Protein AF-A0A917Y8U4-F1 (afdb_monomer)

InterPro domains:
  IPR046275 Protein of unknown function DUF6308 [PF19827] (17-65)

Radius of gyration: 14.4 Å; Cα contacts (8 Å, |Δi|>4): 25; chains: 1; bounding box: 34×30×26 Å

pLDDT: mean 79.17, std 20.56, range [30.33, 98.06]

Foldseek 3Di:
DDPPPPPPPDDDDPPDDVVVVVVVVVCPPPPRPLQVVLVVVCVVVVHDPVQHSVNSVVVVVVVVVVVVCVVVVPPDD

Structure (mmCI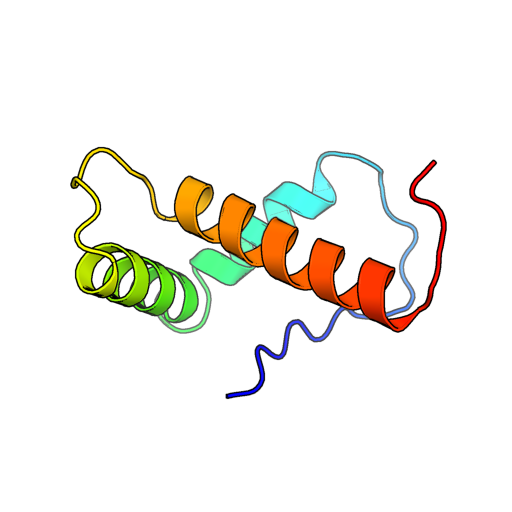F, N/CA/C/O backbone):
data_AF-A0A917Y8U4-F1
#
_entry.id   AF-A0A917Y8U4-F1
#
loop_
_atom_site.group_PDB
_atom_site.id
_atom_site.type_symbol
_atom_site.label_atom_id
_atom_site.label_alt_id
_atom_site.label_comp_id
_atom_site.label_asym_id
_atom_site.label_entity_id
_atom_site.label_seq_id
_atom_site.pdbx_PDB_ins_code
_atom_site.Cartn_x
_atom_site.Cartn_y
_atom_site.Cartn_z
_atom_site.occupancy
_atom_site.B_iso_or_equiv
_atom_site.auth_seq_id
_atom_site.auth_comp_id
_atom_site.auth_asym_id
_atom_site.auth_atom_id
_atom_site.pdbx_PDB_model_num
ATOM 1 N N . MET A 1 1 ? -2.590 -9.728 -12.491 1.00 30.33 1 MET A N 1
ATOM 2 C CA . MET A 1 1 ? -2.371 -8.279 -12.288 1.00 30.33 1 MET A CA 1
ATOM 3 C C . MET A 1 1 ? -0.872 -8.052 -12.173 1.00 30.33 1 MET A C 1
ATOM 5 O O . MET A 1 1 ? -0.246 -8.688 -11.338 1.00 30.33 1 MET A O 1
ATOM 9 N N . ARG A 1 2 ? -0.272 -7.268 -13.073 1.00 33.94 2 ARG A N 1
ATOM 10 C CA . ARG A 1 2 ? 1.175 -7.010 -13.115 1.00 33.94 2 ARG A CA 1
ATOM 11 C C . ARG A 1 2 ? 1.375 -5.554 -12.705 1.00 33.94 2 ARG A C 1
ATOM 13 O O . ARG A 1 2 ? 1.080 -4.674 -13.503 1.00 33.94 2 ARG A O 1
ATOM 20 N N . PHE A 1 3 ? 1.833 -5.309 -11.478 1.00 35.94 3 PHE A N 1
ATOM 21 C CA . PHE A 1 3 ? 2.280 -3.979 -11.056 1.00 35.94 3 PHE A CA 1
ATOM 22 C C . PHE A 1 3 ? 3.538 -3.637 -11.860 1.00 35.94 3 PHE A C 1
ATOM 24 O O . PHE A 1 3 ? 4.638 -4.103 -11.572 1.00 35.94 3 PHE A O 1
ATOM 31 N N . GLY A 1 4 ? 3.357 -2.909 -12.958 1.00 33.81 4 GLY A N 1
ATOM 32 C CA . GLY A 1 4 ? 4.428 -2.499 -13.853 1.00 33.81 4 GLY A CA 1
ATOM 33 C C . GLY A 1 4 ? 5.124 -1.243 -13.349 1.00 33.81 4 GLY A C 1
ATOM 34 O O . GLY A 1 4 ? 5.068 -0.223 -14.027 1.00 33.81 4 GLY A O 1
ATOM 35 N N . LEU A 1 5 ? 5.812 -1.306 -12.203 1.00 43.94 5 LEU A N 1
ATOM 36 C CA . LEU A 1 5 ? 6.838 -0.311 -11.893 1.00 43.94 5 LEU A CA 1
ATOM 37 C C . LEU A 1 5 ? 8.012 -0.576 -12.842 1.00 43.94 5 LEU A C 1
ATOM 39 O O . LEU A 1 5 ? 8.928 -1.343 -12.546 1.00 43.94 5 LEU A O 1
ATOM 43 N N . ARG A 1 6 ? 7.946 -0.015 -14.050 1.00 41.03 6 ARG A N 1
ATOM 44 C CA . ARG A 1 6 ? 9.035 -0.084 -15.021 1.00 41.03 6 ARG A CA 1
ATOM 45 C C . ARG A 1 6 ? 10.125 0.879 -14.548 1.00 41.03 6 ARG A C 1
ATOM 47 O O . ARG A 1 6 ? 10.223 1.999 -15.039 1.00 41.03 6 ARG A O 1
ATOM 54 N N . ALA A 1 7 ? 10.912 0.449 -13.561 1.00 45.41 7 ALA A N 1
ATOM 55 C CA . ALA A 1 7 ? 12.138 1.129 -13.176 1.00 45.41 7 ALA A CA 1
ATOM 56 C C . ALA A 1 7 ? 13.008 1.266 -14.433 1.00 45.41 7 ALA A C 1
ATOM 58 O O . ALA A 1 7 ? 13.351 0.271 -15.080 1.00 45.41 7 ALA A O 1
ATOM 59 N N . ARG A 1 8 ? 13.313 2.503 -14.830 1.00 42.69 8 ARG A N 1
ATOM 60 C CA . ARG A 1 8 ? 14.326 2.761 -15.851 1.00 42.69 8 ARG A CA 1
ATOM 61 C C . ARG A 1 8 ? 15.669 2.354 -15.250 1.00 42.69 8 ARG A C 1
ATOM 63 O O . ARG A 1 8 ? 16.231 3.072 -14.433 1.00 42.69 8 ARG A O 1
ATOM 70 N N . VAL A 1 9 ? 16.155 1.178 -15.632 1.00 45.72 9 VAL A N 1
ATOM 71 C CA . VAL A 1 9 ? 17.528 0.749 -15.357 1.00 45.72 9 VAL A CA 1
ATOM 72 C C . VAL A 1 9 ? 18.454 1.696 -16.123 1.00 45.72 9 VAL A C 1
ATOM 74 O O . VAL A 1 9 ? 18.452 1.663 -17.352 1.00 45.72 9 VAL A O 1
ATOM 77 N N . GLY A 1 10 ? 19.201 2.559 -15.419 1.00 44.12 10 GLY A N 1
ATOM 78 C CA . GLY A 1 10 ? 20.341 3.263 -16.025 1.00 44.12 10 GLY A CA 1
ATOM 79 C C . GLY A 1 10 ? 20.689 4.693 -15.587 1.00 44.12 10 GLY A C 1
ATOM 80 O O . GLY A 1 10 ? 21.504 5.294 -16.277 1.00 44.12 10 GLY A O 1
ATOM 81 N N . ALA A 1 11 ? 20.147 5.265 -14.506 1.00 46.03 11 ALA A N 1
ATOM 82 C CA . ALA A 1 11 ? 20.609 6.575 -14.011 1.00 46.03 11 ALA A CA 1
ATOM 83 C C . ALA A 1 11 ? 21.273 6.456 -12.625 1.00 46.03 11 ALA A C 1
ATOM 85 O O . ALA A 1 11 ? 20.775 5.685 -11.799 1.00 46.03 11 ALA A O 1
ATOM 86 N N . PRO A 1 12 ? 22.380 7.181 -12.356 1.00 44.94 12 PRO A N 1
ATOM 87 C CA . PRO A 1 12 ? 23.004 7.205 -11.038 1.00 44.94 12 PRO A CA 1
ATOM 88 C C . PRO A 1 12 ? 22.006 7.769 -10.022 1.00 44.94 12 PRO A C 1
ATOM 90 O O . PRO A 1 12 ? 21.501 8.880 -10.174 1.00 44.94 12 PRO A O 1
ATOM 93 N N . VAL A 1 13 ? 21.678 6.951 -9.024 1.00 57.28 13 VAL A N 1
ATOM 94 C CA . VAL A 1 13 ? 20.691 7.255 -7.987 1.00 57.28 13 VAL A CA 1
ATOM 95 C C . VAL A 1 13 ? 21.344 8.183 -6.967 1.00 57.28 13 VAL A C 1
ATOM 97 O O . VAL A 1 13 ? 22.325 7.798 -6.339 1.00 57.28 13 VAL A O 1
ATOM 100 N N . ASP A 1 14 ? 20.811 9.389 -6.798 1.00 55.75 14 ASP A N 1
ATOM 101 C CA . ASP A 1 14 ? 21.098 10.235 -5.637 1.00 55.75 14 ASP A CA 1
ATOM 102 C C . ASP A 1 14 ? 20.269 9.712 -4.440 1.00 55.75 14 ASP A C 1
ATOM 104 O O . ASP A 1 14 ? 19.035 9.654 -4.485 1.00 55.75 14 ASP A O 1
ATOM 108 N N . LEU A 1 15 ? 20.955 9.198 -3.414 1.00 57.25 15 LEU A N 1
ATOM 109 C CA . LEU A 1 15 ? 20.545 8.038 -2.595 1.00 57.25 15 LEU A CA 1
ATOM 110 C C . LEU A 1 15 ? 19.551 8.313 -1.444 1.00 57.25 15 LEU A C 1
ATOM 112 O O . LEU A 1 15 ? 19.579 7.629 -0.423 1.00 57.25 15 LEU A O 1
ATOM 116 N N . GLY A 1 16 ? 18.612 9.248 -1.588 1.00 56.59 16 GLY A N 1
ATOM 117 C CA . GLY A 1 16 ? 17.541 9.360 -0.584 1.00 56.59 16 GLY A CA 1
ATOM 118 C C . GLY A 1 16 ? 16.312 10.150 -1.004 1.00 56.59 16 GLY A C 1
ATOM 119 O O . GLY A 1 16 ? 15.190 9.725 -0.736 1.00 56.59 16 GLY A O 1
ATOM 120 N N . GLY A 1 17 ? 16.500 11.276 -1.694 1.00 62.22 17 GLY A N 1
ATOM 121 C CA . GLY A 1 17 ? 15.388 12.138 -2.109 1.00 62.22 17 GLY A CA 1
ATOM 122 C C . GLY A 1 17 ? 14.660 11.643 -3.360 1.00 62.22 17 GLY A C 1
ATOM 123 O O . GLY A 1 17 ? 13.434 11.732 -3.435 1.00 62.22 17 GLY A O 1
ATOM 124 N N . A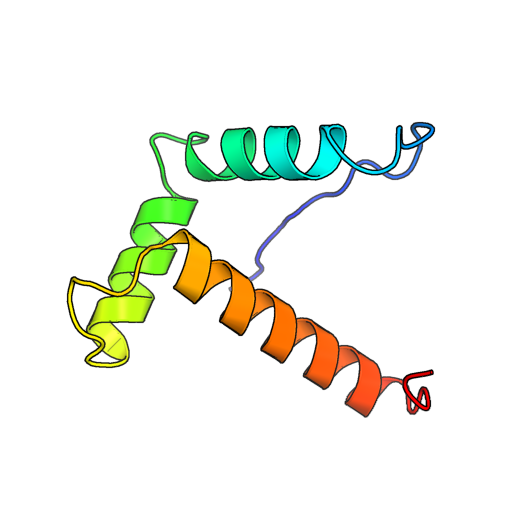LA A 1 18 ? 15.401 11.081 -4.322 1.00 77.81 18 ALA A N 1
ATOM 125 C CA . ALA A 1 18 ? 14.863 10.699 -5.628 1.00 77.81 18 ALA A CA 1
ATOM 126 C C . ALA A 1 18 ? 13.774 9.621 -5.524 1.00 77.81 18 ALA A C 1
ATOM 128 O O . ALA A 1 18 ? 12.730 9.736 -6.159 1.00 77.81 18 ALA A O 1
ATOM 129 N N . PHE A 1 19 ? 13.958 8.630 -4.645 1.00 81.25 19 PHE A N 1
ATOM 130 C CA . PHE A 1 19 ? 12.974 7.565 -4.448 1.00 81.25 19 PHE A CA 1
ATOM 131 C C . PHE A 1 19 ? 11.607 8.102 -4.002 1.00 81.25 19 PHE A C 1
ATOM 133 O O . PHE A 1 19 ? 10.577 7.739 -4.568 1.00 81.25 19 PHE A O 1
ATOM 140 N N . TRP A 1 20 ? 11.584 8.979 -2.993 1.00 83.12 20 TRP A N 1
ATOM 141 C CA . TRP A 1 20 ? 10.329 9.527 -2.477 1.00 83.12 20 TRP A CA 1
ATOM 142 C C . TRP A 1 20 ? 9.640 10.435 -3.495 1.00 83.12 20 TRP A C 1
ATOM 144 O O . TRP A 1 20 ? 8.410 10.442 -3.561 1.00 83.12 20 TRP A O 1
ATOM 154 N N . LEU A 1 21 ? 10.411 11.154 -4.315 1.00 89.00 21 LEU A N 1
ATOM 155 C CA . LEU A 1 21 ? 9.885 11.953 -5.422 1.00 89.00 21 LEU A CA 1
ATOM 156 C C . LEU A 1 21 ? 9.275 11.073 -6.519 1.00 89.00 21 LEU A C 1
ATOM 158 O O . LEU A 1 21 ? 8.163 11.352 -6.968 1.00 89.00 21 LEU A O 1
ATOM 162 N N . ASP A 1 22 ? 9.936 9.977 -6.887 1.00 89.00 22 ASP A N 1
ATOM 163 C CA . ASP A 1 22 ? 9.423 9.022 -7.871 1.00 89.00 22 ASP A CA 1
ATOM 164 C C . ASP A 1 22 ? 8.154 8.320 -7.368 1.00 89.00 22 ASP A C 1
ATOM 166 O O . ASP A 1 22 ? 7.165 8.213 -8.098 1.00 89.00 22 ASP A O 1
ATOM 170 N N . LEU A 1 23 ? 8.130 7.900 -6.097 1.00 87.62 23 LEU A N 1
ATOM 171 C CA . LEU A 1 23 ? 6.944 7.314 -5.468 1.00 87.62 23 LEU A CA 1
ATOM 172 C C . LEU A 1 23 ? 5.790 8.321 -5.404 1.00 87.62 23 LEU A C 1
ATOM 174 O O . LEU A 1 23 ? 4.642 7.976 -5.696 1.00 87.62 23 LEU A O 1
ATOM 178 N N . HIS A 1 24 ? 6.083 9.573 -5.047 1.00 89.62 24 HIS A N 1
ATOM 179 C CA . HIS A 1 24 ? 5.096 10.646 -5.061 1.00 89.62 24 HIS A CA 1
ATOM 180 C C . HIS A 1 24 ? 4.526 10.859 -6.469 1.00 89.62 24 HIS A C 1
AT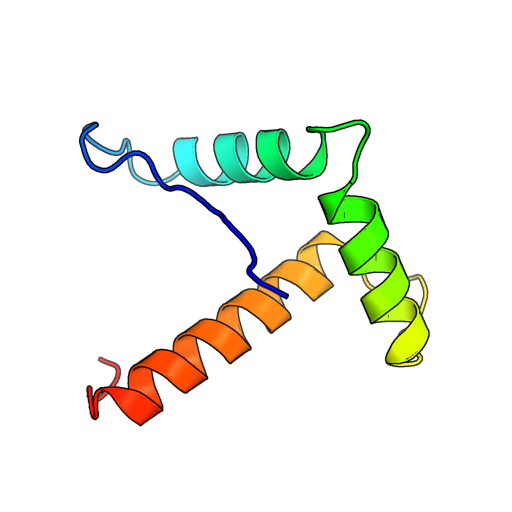OM 182 O O . HIS A 1 24 ? 3.308 10.951 -6.630 1.00 89.62 24 HIS A O 1
ATOM 188 N N . GLY A 1 25 ? 5.387 10.872 -7.491 1.00 92.69 25 GLY A N 1
ATOM 189 C CA . GLY A 1 25 ? 4.986 10.933 -8.894 1.00 92.69 25 GLY A CA 1
ATOM 190 C C . GLY A 1 25 ? 4.066 9.775 -9.282 1.00 92.69 25 GLY A C 1
ATOM 191 O O . GLY A 1 25 ? 2.976 10.006 -9.804 1.00 92.69 25 GLY A O 1
ATOM 192 N N . ALA A 1 26 ? 4.440 8.539 -8.947 1.00 90.81 26 ALA A N 1
ATOM 193 C CA . ALA A 1 26 ? 3.648 7.343 -9.239 1.00 90.81 26 ALA A CA 1
ATOM 194 C C . ALA A 1 26 ? 2.263 7.352 -8.563 1.00 90.81 26 ALA A C 1
ATOM 196 O O . ALA A 1 26 ? 1.275 6.940 -9.167 1.00 90.81 26 ALA A O 1
ATOM 197 N N . LEU A 1 27 ? 2.154 7.864 -7.332 1.00 91.00 27 LEU A N 1
ATOM 198 C CA . LEU A 1 27 ? 0.874 7.982 -6.617 1.00 91.00 27 LEU A CA 1
ATOM 199 C C . LEU A 1 27 ? -0.073 9.036 -7.218 1.00 91.00 27 LEU A C 1
ATOM 201 O O . LEU A 1 27 ? -1.279 8.991 -6.956 1.00 91.00 27 LEU A O 1
ATOM 205 N N . ARG A 1 28 ? 0.455 9.992 -7.993 1.00 93.81 28 ARG A N 1
ATOM 206 C CA . ARG A 1 28 ? -0.319 11.058 -8.654 1.00 93.81 28 ARG A CA 1
ATOM 207 C C . ARG A 1 28 ? -0.568 10.802 -10.138 1.00 93.81 28 ARG A C 1
ATOM 209 O O . ARG A 1 28 ? -1.516 11.360 -10.689 1.00 93.81 28 ARG A O 1
ATOM 216 N N . ALA A 1 29 ? 0.257 9.972 -10.768 1.00 92.19 29 ALA A N 1
ATOM 217 C CA . ALA A 1 29 ? 0.126 9.597 -12.168 1.00 92.19 29 ALA A CA 1
ATOM 218 C C . ALA A 1 29 ? -1.246 8.971 -12.474 1.00 92.19 29 ALA A C 1
ATOM 220 O O . ALA A 1 29 ? -1.933 8.453 -11.588 1.00 92.19 29 ALA A O 1
ATOM 221 N N . ASP A 1 30 ? -1.645 9.045 -13.745 1.00 94.56 30 ASP A N 1
ATOM 222 C CA . ASP A 1 30 ? -2.840 8.386 -14.284 1.00 94.56 30 ASP A CA 1
ATOM 223 C C . ASP A 1 30 ? -4.112 8.672 -13.477 1.00 94.56 30 ASP A C 1
ATOM 225 O O . ASP A 1 30 ? -4.889 7.782 -13.114 1.00 94.56 30 ASP A O 1
ATOM 229 N N . ASN A 1 31 ? -4.305 9.957 -13.156 1.00 93.94 31 ASN A N 1
ATOM 230 C CA . ASN A 1 31 ? -5.390 10.421 -12.303 1.00 93.94 31 ASN A CA 1
ATOM 231 C C . ASN A 1 31 ? -5.421 9.635 -10.980 1.00 93.94 31 ASN A C 1
ATOM 233 O O . ASN A 1 31 ? -6.464 9.114 -10.619 1.00 93.94 31 ASN A O 1
ATOM 237 N N . HIS A 1 32 ? -4.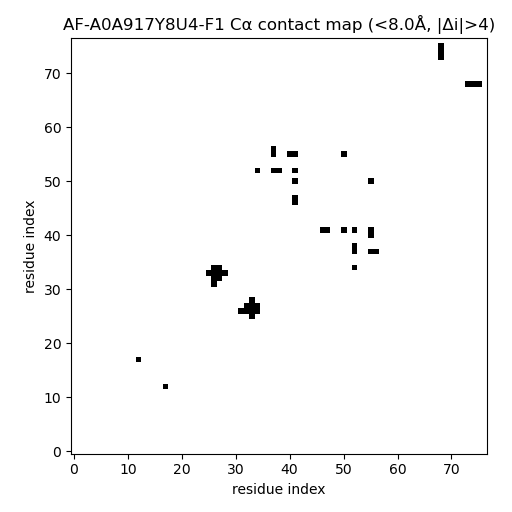298 9.482 -10.275 1.00 95.25 32 HIS A N 1
ATOM 238 C CA . HIS A 1 32 ? -4.227 8.761 -8.997 1.00 95.25 32 HIS A CA 1
ATOM 239 C C . HIS A 1 32 ? -4.628 7.269 -9.062 1.00 95.25 32 HIS A C 1
ATOM 241 O O . HIS A 1 32 ? -5.196 6.739 -8.102 1.00 95.25 32 HIS A O 1
ATOM 247 N N . ALA A 1 33 ? -4.353 6.573 -10.173 1.00 95.38 33 ALA A N 1
ATOM 248 C CA . ALA A 1 33 ? -4.725 5.162 -10.345 1.00 95.38 33 ALA A CA 1
ATOM 249 C C . ALA A 1 33 ? -4.165 4.260 -9.234 1.00 95.38 33 ALA A C 1
ATOM 251 O O . ALA A 1 33 ? -4.936 3.589 -8.546 1.00 95.38 33 ALA A O 1
ATOM 252 N N . LEU A 1 34 ? -2.853 4.331 -8.979 1.00 94.00 34 LEU A N 1
ATOM 253 C CA . LEU A 1 34 ? -2.199 3.560 -7.918 1.00 94.00 34 LEU A CA 1
ATOM 254 C C . LEU A 1 34 ? -2.780 3.878 -6.533 1.00 94.00 34 LEU A C 1
ATOM 256 O O . LEU A 1 34 ? -3.039 2.982 -5.736 1.00 94.00 34 LEU A O 1
ATOM 260 N N . HIS A 1 35 ? -3.023 5.157 -6.240 1.00 95.75 35 HIS A N 1
ATOM 261 C CA . HIS A 1 35 ? -3.624 5.556 -4.969 1.00 95.75 35 HIS A CA 1
ATOM 262 C C . HIS A 1 35 ? -5.021 4.943 -4.779 1.00 95.75 35 HIS A C 1
ATOM 264 O O . HIS A 1 35 ? -5.325 4.445 -3.695 1.00 95.75 35 HIS A O 1
ATOM 270 N N . ARG A 1 36 ? -5.860 4.928 -5.826 1.00 96.81 36 ARG A N 1
ATOM 271 C CA . ARG A 1 36 ? -7.179 4.277 -5.775 1.00 96.81 36 ARG A CA 1
ATOM 272 C C . ARG A 1 36 ? -7.075 2.775 -5.543 1.00 96.81 36 ARG A C 1
ATOM 274 O O . ARG A 1 36 ? -7.833 2.254 -4.732 1.00 96.81 36 ARG A O 1
ATOM 281 N N . GLU A 1 37 ? -6.142 2.093 -6.203 1.00 97.06 37 GLU A N 1
ATOM 282 C CA . GLU A 1 37 ? -5.909 0.660 -5.982 1.00 97.06 37 GLU A CA 1
ATOM 283 C C . GLU A 1 37 ? -5.508 0.373 -4.530 1.00 97.06 37 GLU A C 1
ATOM 285 O O . GLU A 1 37 ? -6.058 -0.531 -3.902 1.00 97.06 37 GLU A O 1
ATOM 290 N N . LEU A 1 38 ? -4.623 1.189 -3.952 1.00 97.06 38 LEU A N 1
ATOM 291 C CA . LEU A 1 38 ? -4.224 1.070 -2.547 1.00 97.06 38 LEU A CA 1
ATOM 292 C C . LEU A 1 38 ? -5.396 1.320 -1.585 1.00 97.06 38 LEU A C 1
ATOM 294 O O . LEU A 1 38 ? -5.493 0.664 -0.548 1.00 97.06 38 LEU A O 1
ATOM 298 N N . MET A 1 39 ? -6.311 2.235 -1.917 1.00 97.44 39 MET A N 1
ATOM 299 C CA . MET A 1 39 ? -7.528 2.467 -1.129 1.00 97.44 39 MET A CA 1
ATOM 300 C C . MET A 1 39 ? -8.541 1.330 -1.247 1.00 97.44 39 MET A C 1
ATOM 302 O O . MET A 1 39 ? -9.110 0.930 -0.232 1.00 97.44 39 MET A O 1
ATOM 306 N N . ALA A 1 40 ? -8.720 0.767 -2.440 1.00 97.62 40 ALA A N 1
ATOM 307 C CA . ALA A 1 40 ? -9.546 -0.420 -2.633 1.00 97.62 40 ALA A CA 1
ATOM 308 C C . ALA A 1 40 ? -8.980 -1.617 -1.854 1.00 97.62 40 ALA A C 1
ATOM 310 O O . ALA A 1 40 ? -9.726 -2.326 -1.182 1.00 97.62 40 ALA A O 1
ATOM 311 N N . LEU A 1 41 ? -7.654 -1.794 -1.862 1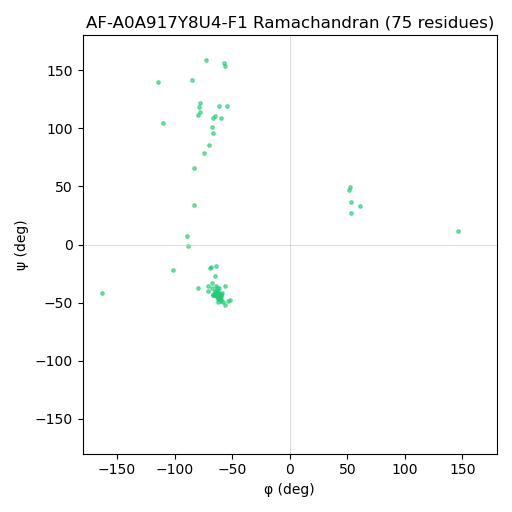.00 97.25 41 LEU A N 1
ATOM 312 C CA . LEU A 1 41 ? -6.991 -2.832 -1.080 1.00 97.25 41 LEU A CA 1
ATOM 313 C C . LEU A 1 41 ? -7.202 -2.623 0.425 1.00 97.25 41 LEU A C 1
ATOM 315 O O . LEU A 1 41 ? -7.602 -3.562 1.113 1.00 97.25 41 LEU A O 1
ATOM 319 N N . ARG A 1 42 ? -7.015 -1.390 0.925 1.00 97.94 42 ARG A N 1
ATOM 320 C CA . ARG A 1 42 ? -7.298 -1.021 2.325 1.00 97.94 42 ARG A CA 1
ATOM 321 C C . ARG A 1 42 ? -8.710 -1.427 2.734 1.00 97.94 42 ARG A C 1
ATOM 323 O O . ARG A 1 42 ? -8.889 -2.020 3.791 1.00 97.94 42 ARG A O 1
ATOM 330 N N . GLN A 1 43 ? -9.690 -1.106 1.892 1.00 98.06 43 GLN A N 1
ATOM 331 C CA . GLN A 1 43 ? -11.091 -1.424 2.135 1.00 98.06 43 GLN A CA 1
ATOM 332 C C . GLN A 1 43 ? -11.344 -2.935 2.109 1.00 98.06 43 GLN A C 1
ATOM 334 O O . GLN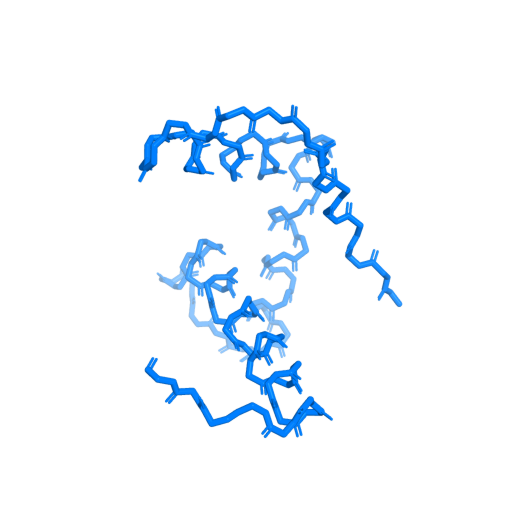 A 1 43 ? 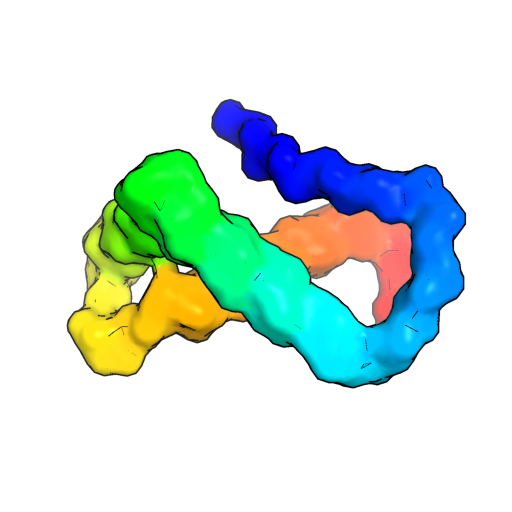-12.027 -3.447 2.985 1.00 98.06 43 GLN A O 1
ATOM 339 N N . SER A 1 44 ? -10.767 -3.661 1.149 1.00 97.94 44 SER A N 1
ATOM 340 C CA . SER A 1 44 ? -10.924 -5.120 1.055 1.00 97.94 44 SER A CA 1
ATOM 341 C C . SER A 1 44 ? -10.316 -5.877 2.239 1.00 97.94 44 SER A C 1
ATOM 343 O O . SER A 1 44 ? -10.779 -6.960 2.581 1.00 97.94 44 SER A O 1
ATOM 345 N N . ALA A 1 45 ? -9.293 -5.296 2.870 1.00 96.75 45 ALA A N 1
ATOM 346 C CA . ALA A 1 45 ? -8.649 -5.820 4.067 1.00 96.75 45 ALA A CA 1
ATOM 347 C C . ALA A 1 45 ? -9.301 -5.317 5.371 1.00 96.75 45 ALA A C 1
ATOM 349 O O . ALA A 1 45 ? -8.747 -5.551 6.442 1.00 96.75 45 ALA A O 1
ATOM 350 N N . ASP A 1 46 ? -10.430 -4.604 5.276 1.00 97.94 46 ASP A N 1
ATOM 351 C CA . ASP A 1 46 ? -11.175 -4.022 6.400 1.00 97.94 46 ASP A CA 1
ATOM 352 C C . ASP A 1 46 ? -10.312 -3.146 7.330 1.00 97.94 46 ASP A C 1
ATOM 354 O O . ASP A 1 46 ? -10.446 -3.128 8.554 1.00 97.94 46 ASP A O 1
ATOM 358 N N . LEU A 1 47 ? -9.360 -2.412 6.744 1.00 97.19 47 LEU A N 1
ATOM 359 C CA . LEU A 1 47 ? -8.446 -1.570 7.511 1.00 97.19 47 LEU A CA 1
ATOM 360 C C . LEU A 1 47 ? -9.060 -0.189 7.803 1.00 97.19 47 LEU A C 1
ATOM 362 O O . LEU A 1 47 ? -9.647 0.428 6.903 1.00 97.19 47 LEU A O 1
ATOM 366 N N . PRO A 1 48 ? -8.841 0.379 9.007 1.00 97.62 48 PRO A N 1
ATOM 367 C CA . PRO A 1 48 ? -9.353 1.698 9.378 1.00 97.62 48 PRO A CA 1
ATOM 368 C C . PRO A 1 48 ? -8.924 2.824 8.429 1.00 97.62 48 PRO A C 1
ATOM 370 O O . PRO A 1 48 ? -7.856 2.780 7.818 1.00 97.62 48 PRO A O 1
ATOM 373 N N . ALA A 1 49 ? -9.729 3.890 8.353 1.00 95.50 49 ALA A N 1
ATOM 374 C CA . ALA A 1 49 ? -9.436 5.074 7.532 1.00 95.50 49 ALA A CA 1
ATOM 375 C C . ALA A 1 49 ? -8.178 5.843 7.966 1.00 95.50 49 ALA A C 1
ATOM 377 O O . ALA A 1 49 ? -7.615 6.596 7.177 1.00 95.50 49 ALA A O 1
ATOM 378 N N . THR A 1 50 ? -7.711 5.626 9.196 1.00 97.00 50 THR A N 1
ATOM 379 C CA . THR 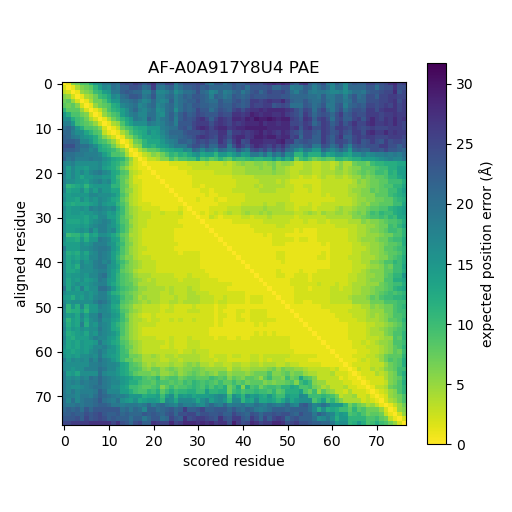A 1 50 ? -6.447 6.174 9.704 1.00 97.00 50 THR A CA 1
ATOM 380 C C . THR A 1 50 ? -5.220 5.558 9.028 1.00 97.00 50 THR A C 1
ATOM 382 O O . THR A 1 50 ? -4.143 6.153 9.057 1.00 97.00 50 THR A O 1
ATOM 385 N N . VAL A 1 51 ? -5.357 4.391 8.389 1.00 97.19 51 VAL A N 1
ATOM 386 C CA . VAL A 1 51 ? -4.279 3.766 7.619 1.00 97.19 51 VAL A CA 1
ATOM 387 C C . VAL A 1 51 ? -4.182 4.445 6.256 1.00 97.19 51 VAL A C 1
ATOM 389 O O . VAL A 1 51 ? -5.055 4.309 5.401 1.00 97.19 51 VAL A O 1
ATOM 392 N N . SER A 1 52 ? -3.095 5.180 6.039 1.00 95.38 52 SER A N 1
ATOM 393 C CA . SER A 1 52 ? -2.874 5.913 4.793 1.00 95.38 52 SER A CA 1
ATOM 394 C C . SER A 1 52 ? -2.534 4.989 3.617 1.00 95.38 52 SER A C 1
ATOM 396 O O . SER A 1 52 ? -2.017 3.884 3.791 1.00 95.38 52 SER A O 1
ATOM 398 N N . ALA A 1 53 ? -2.739 5.481 2.391 1.00 94.19 53 ALA A N 1
ATOM 399 C CA . ALA A 1 53 ? -2.324 4.779 1.171 1.00 94.19 53 ALA A CA 1
ATOM 400 C C . ALA A 1 53 ? -0.822 4.457 1.166 1.00 94.19 53 ALA A C 1
ATOM 402 O O . ALA A 1 53 ? -0.416 3.397 0.699 1.00 94.19 53 ALA A O 1
ATOM 403 N N . LEU A 1 54 ? -0.001 5.351 1.727 1.00 94.12 54 LEU A N 1
ATOM 404 C CA . LEU A 1 54 ? 1.442 5.158 1.829 1.00 94.12 54 LEU A CA 1
ATOM 405 C C . LEU A 1 54 ? 1.784 3.975 2.742 1.00 94.12 54 LEU A C 1
ATOM 407 O O . LEU A 1 54 ? 2.641 3.173 2.390 1.00 94.12 54 LEU A O 1
ATOM 411 N N . ARG A 1 55 ? 1.068 3.810 3.862 1.00 95.06 55 ARG A N 1
ATOM 412 C CA . ARG A 1 55 ? 1.266 2.667 4.763 1.00 95.06 55 ARG A CA 1
ATOM 413 C C . ARG A 1 55 ? 0.838 1.345 4.130 1.00 95.06 55 ARG A C 1
ATOM 415 O O . ARG A 1 55 ? 1.509 0.338 4.322 1.00 95.06 55 ARG A O 1
ATOM 422 N N . VAL A 1 56 ? -0.247 1.349 3.356 1.00 96.25 56 VAL A N 1
ATOM 423 C CA . VAL A 1 56 ? -0.654 0.171 2.572 1.00 96.25 56 VAL A CA 1
ATOM 424 C C . VAL A 1 56 ? 0.420 -0.177 1.539 1.00 96.25 56 VAL A C 1
ATOM 426 O O . VAL A 1 56 ? 0.804 -1.338 1.427 1.00 96.25 56 VAL A O 1
ATOM 429 N N . CYS A 1 57 ? 0.945 0.824 0.826 1.00 94.75 57 CYS A N 1
ATOM 430 C CA . CYS A 1 57 ? 2.002 0.639 -0.168 1.00 94.75 57 CYS A CA 1
ATOM 431 C C . CYS A 1 57 ? 3.272 0.034 0.448 1.00 94.75 57 CYS A C 1
ATOM 433 O O . CYS A 1 57 ? 3.786 -0.954 -0.067 1.00 94.75 57 CYS A O 1
ATOM 435 N N . ASP A 1 58 ? 3.721 0.569 1.586 1.00 91.88 58 ASP A N 1
ATOM 436 C CA . ASP A 1 58 ? 4.871 0.073 2.353 1.00 91.88 58 ASP A CA 1
ATOM 437 C C . ASP A 1 58 ? 4.746 -1.425 2.694 1.00 91.88 58 ASP A C 1
ATOM 439 O O . ASP A 1 58 ? 5.639 -2.218 2.396 1.00 91.88 58 ASP A O 1
ATOM 443 N N . VAL A 1 59 ? 3.589 -1.852 3.215 1.00 94.12 59 VAL A N 1
ATOM 444 C CA . VAL A 1 59 ? 3.338 -3.267 3.545 1.00 94.12 59 VAL A CA 1
ATOM 445 C C . VAL A 1 59 ? 3.303 -4.150 2.296 1.00 94.12 59 VAL A C 1
ATOM 447 O O . VAL A 1 59 ? 3.879 -5.237 2.303 1.00 94.12 59 VAL A O 1
ATOM 450 N N . VAL A 1 60 ? 2.655 -3.706 1.215 1.00 93.12 60 VAL A N 1
ATOM 451 C CA . VAL A 1 60 ? 2.597 -4.468 -0.045 1.00 93.12 60 VAL A CA 1
ATOM 452 C C . VAL A 1 60 ? 3.993 -4.647 -0.639 1.00 93.12 60 VAL A C 1
ATOM 454 O O . VAL A 1 60 ? 4.351 -5.759 -1.033 1.00 93.12 60 VAL A O 1
ATOM 457 N N . LEU A 1 61 ? 4.801 -3.583 -0.663 1.00 88.88 61 LEU A N 1
ATOM 458 C CA . LEU A 1 61 ? 6.188 -3.635 -1.124 1.00 88.88 61 LEU A CA 1
ATOM 459 C C . LEU A 1 61 ? 7.023 -4.580 -0.257 1.00 88.88 61 LEU A C 1
ATOM 461 O O . LEU A 1 61 ? 7.756 -5.411 -0.795 1.00 88.88 61 LEU A O 1
ATOM 465 N N . TRP A 1 62 ? 6.855 -4.530 1.068 1.00 88.25 62 TRP A N 1
ATOM 466 C CA . TRP A 1 62 ? 7.506 -5.465 1.983 1.00 88.25 62 TRP A CA 1
ATOM 467 C C . TRP A 1 62 ? 7.101 -6.921 1.718 1.00 88.25 62 TRP A C 1
ATOM 469 O O . TRP A 1 62 ? 7.967 -7.790 1.630 1.00 88.25 62 TRP A O 1
ATOM 479 N N . MET A 1 63 ? 5.808 -7.212 1.541 1.00 91.06 63 MET A N 1
ATOM 480 C CA . MET A 1 63 ? 5.334 -8.571 1.249 1.00 91.06 63 MET A CA 1
ATOM 481 C C . MET A 1 63 ? 5.857 -9.086 -0.095 1.00 91.06 63 MET A C 1
ATOM 483 O O . MET A 1 63 ? 6.247 -10.253 -0.197 1.00 91.06 63 MET A O 1
ATOM 487 N N . TYR A 1 64 ? 5.903 -8.223 -1.111 1.00 86.62 64 TYR A N 1
ATOM 488 C CA . TYR A 1 64 ? 6.466 -8.557 -2.416 1.00 86.62 64 TYR A CA 1
ATOM 489 C C . TYR A 1 64 ? 7.956 -8.893 -2.300 1.00 86.62 64 TYR A C 1
ATOM 491 O O . TYR A 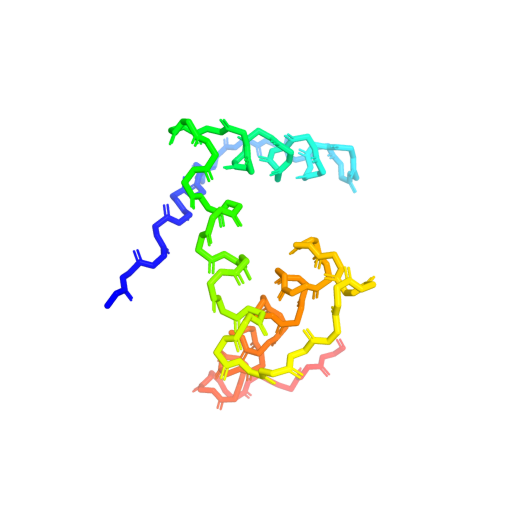1 64 ? 8.391 -9.956 -2.743 1.00 86.62 64 TYR A O 1
ATOM 499 N N . HIS A 1 65 ? 8.721 -8.038 -1.622 1.00 81.94 65 HIS A N 1
ATOM 500 C CA . HIS A 1 65 ? 10.152 -8.228 -1.423 1.00 81.94 65 HIS A CA 1
ATOM 501 C C . HIS A 1 65 ? 10.471 -9.468 -0.575 1.00 81.94 65 HIS A C 1
ATOM 503 O O . HIS A 1 65 ? 11.339 -10.261 -0.930 1.00 81.94 65 HIS A O 1
ATOM 509 N N . ARG A 1 66 ? 9.713 -9.710 0.501 1.00 80.69 66 ARG A N 1
ATOM 510 C CA . ARG A 1 66 ? 9.815 -10.935 1.307 1.00 80.69 66 ARG A CA 1
ATOM 511 C C . ARG A 1 66 ? 9.563 -12.187 0.469 1.00 80.69 66 ARG A C 1
ATOM 513 O O . ARG A 1 66 ? 10.247 -13.194 0.649 1.00 80.69 66 ARG A O 1
ATOM 520 N N . THR A 1 67 ? 8.571 -12.142 -0.417 1.00 77.50 67 THR A N 1
ATOM 521 C CA . THR A 1 67 ? 8.260 -13.257 -1.316 1.00 77.50 67 THR A CA 1
ATOM 522 C C . THR A 1 67 ? 9.404 -13.500 -2.297 1.00 77.50 67 THR A C 1
ATOM 524 O O . THR A 1 67 ? 9.807 -14.647 -2.468 1.00 77.50 67 THR A O 1
ATOM 527 N N . ASP A 1 68 ? 9.974 -12.438 -2.871 1.00 78.94 68 ASP A N 1
ATOM 528 C CA . ASP A 1 68 ? 11.132 -12.510 -3.767 1.00 78.94 68 ASP A CA 1
ATOM 529 C C . ASP A 1 68 ? 12.367 -13.104 -3.065 1.00 78.94 68 ASP A C 1
ATOM 531 O O . ASP A 1 68 ? 12.951 -14.067 -3.560 1.00 78.94 68 ASP A O 1
ATOM 535 N N . HIS A 1 69 ? 12.700 -12.644 -1.854 1.00 77.44 69 HIS A N 1
ATOM 536 C CA . HIS A 1 69 ? 13.788 -13.221 -1.053 1.00 77.44 69 HIS A CA 1
ATOM 537 C C . HIS A 1 69 ? 13.567 -14.698 -0.726 1.00 77.44 69 HIS A C 1
ATOM 539 O O . HIS A 1 69 ? 14.488 -15.507 -0.849 1.00 77.44 69 HIS A O 1
ATOM 545 N N . ARG A 1 70 ? 12.337 -15.066 -0.343 1.00 74.88 70 ARG A N 1
ATOM 546 C CA . ARG A 1 70 ? 11.981 -16.462 -0.069 1.00 74.88 70 ARG A CA 1
ATOM 547 C C . ARG A 1 70 ? 12.118 -17.334 -1.320 1.00 74.88 70 ARG A C 1
ATOM 549 O O . ARG A 1 70 ? 12.548 -18.475 -1.197 1.00 74.88 70 ARG A O 1
ATOM 556 N N . GLN A 1 71 ? 11.766 -16.816 -2.496 1.00 73.62 71 GLN A N 1
ATOM 557 C CA . GLN A 1 71 ? 11.909 -17.528 -3.770 1.00 73.62 71 GLN A CA 1
ATOM 558 C C . GLN A 1 71 ? 13.370 -17.666 -4.210 1.00 73.62 71 GLN A C 1
ATOM 560 O O . GLN A 1 71 ? 13.735 -18.690 -4.778 1.00 73.62 71 GLN A O 1
ATOM 565 N N . ARG A 1 72 ? 14.206 -16.658 -3.944 1.00 78.38 72 ARG A N 1
ATOM 566 C CA . ARG A 1 72 ? 15.619 -16.629 -4.357 1.00 78.38 72 ARG A CA 1
ATOM 567 C C . ARG A 1 72 ? 16.579 -17.266 -3.351 1.00 78.38 72 ARG A C 1
ATOM 569 O O . ARG A 1 72 ? 17.778 -17.297 -3.606 1.00 78.38 72 ARG A O 1
ATOM 576 N N . SER A 1 73 ? 16.075 -17.749 -2.212 1.00 67.00 73 SER A N 1
ATOM 577 C CA . SER A 1 73 ? 16.879 -18.322 -1.119 1.00 67.00 73 SER A CA 1
ATOM 578 C C . SER A 1 73 ? 18.008 -17.404 -0.630 1.00 67.00 73 SER A C 1
ATOM 580 O O . SER A 1 73 ? 19.012 -17.870 -0.096 1.00 67.00 73 SER A O 1
ATOM 582 N N . CYS A 1 74 ? 17.850 -16.089 -0.782 1.00 64.94 74 CYS A N 1
ATOM 583 C CA . CYS A 1 74 ? 18.807 -15.122 -0.263 1.00 64.94 74 CYS A CA 1
ATOM 584 C C . CYS A 1 74 ? 18.579 -14.959 1.246 1.00 64.94 74 CYS A C 1
ATOM 586 O O . CYS A 1 74 ? 17.483 -14.585 1.667 1.00 64.94 74 CYS A O 1
ATOM 588 N N . ILE A 1 75 ? 19.611 -15.216 2.051 1.00 63.16 75 ILE A N 1
ATOM 589 C CA . ILE A 1 75 ? 19.629 -14.881 3.479 1.00 63.16 75 ILE A CA 1
ATOM 590 C C . ILE A 1 75 ? 19.623 -13.353 3.550 1.00 63.16 75 ILE A C 1
ATOM 592 O O . ILE A 1 75 ? 20.587 -12.723 3.127 1.00 63.16 75 ILE A O 1
ATOM 596 N N . GLY A 1 76 ? 18.505 -12.761 3.971 1.00 59.81 76 GLY A N 1
ATOM 597 C CA . GLY A 1 76 ? 18.408 -11.314 4.151 1.00 59.81 76 GLY A CA 1
ATOM 598 C C . GLY A 1 76 ? 19.446 -10.868 5.178 1.00 59.81 76 GLY A C 1
ATOM 599 O O . GLY A 1 76 ? 19.326 -11.233 6.345 1.00 59.81 76 GLY A O 1
ATOM 600 N N . THR A 1 77 ? 20.484 -10.179 4.711 1.00 53.66 77 THR A N 1
ATOM 601 C CA . THR A 1 77 ? 21.505 -9.505 5.528 1.00 53.66 77 THR A CA 1
ATOM 602 C C . THR A 1 77 ? 20.962 -8.235 6.147 1.00 53.66 77 THR A C 1
ATOM 604 O O . THR A 1 77 ? 20.274 -7.498 5.403 1.00 53.66 77 THR A O 1
#

Solvent-accessible surface area (backbone atoms only — not comparable to full-atom values): 4809 Å² total; per-residue (Å²): 137,80,88,77,81,76,74,78,86,86,69,91,76,64,93,67,64,53,60,57,51,51,52,53,47,53,42,53,38,81,84,27,45,56,42,51,51,35,46,52,48,37,55,76,69,72,50,61,87,86,63,46,51,67,58,49,48,53,52,52,53,49,53,51,49,52,48,50,35,64,73,68,70,53,79,88,126

Sequence (77 aa):
MRFGLRARVGAPVDLGGAFWLDLHGALRADNHALHRELMALRQSADLPATVSALRVCDVVLWMYHRTDHRQRSCIGT

Secondary structure (DSSP, 8-state):
--------TTS---TTHHHHHHHHHHHHHHHHHHHHHHHHHHHHTT--TTS-HHHHHHHHHHHHHHHHHHHHT----

Organism: NCBI:txid1623582

Mean predicted aligned error: 9.94 Å

Nearest PDB structures (foldseek):
  1puf-assembly1_A  TM=4.486E-01  e=4.242E+00  Mus musculus
  3g2b-assembly1_A-2  TM=3.393E-01  e=1.966E+00  Xanthomonas campestris pv. campestris
  2r5y-assembly1_A  TM=3.397E-01  e=5.612E+00  Drosophila melanogaster